Protein AF-A0A7C5S1M6-F1 (afdb_monomer_lite)

Radius of gyration: 18.59 Å; chains: 1; bounding box: 48×62×42 Å

Structure (mmCIF, N/CA/C/O backbone):
data_AF-A0A7C5S1M6-F1
#
_entry.id   AF-A0A7C5S1M6-F1
#
loop_
_atom_site.group_PDB
_atom_site.id
_atom_site.type_symbol
_atom_site.label_atom_id
_atom_site.label_alt_id
_atom_site.label_comp_id
_atom_site.label_asym_id
_atom_site.label_entity_id
_atom_site.label_seq_id
_atom_site.pdbx_PDB_ins_code
_atom_site.Cartn_x
_atom_site.Cartn_y
_atom_site.Cartn_z
_atom_site.occupancy
_atom_site.B_iso_or_equiv
_atom_site.auth_seq_id
_atom_site.auth_comp_id
_atom_site.auth_asym_id
_atom_site.auth_atom_id
_atom_site.pdbx_PDB_model_num
ATOM 1 N N . MET A 1 1 ? -4.536 44.389 10.214 1.00 35.78 1 MET A N 1
ATOM 2 C CA . MET A 1 1 ? -4.815 43.128 9.488 1.00 35.78 1 MET A CA 1
ATOM 3 C C . MET A 1 1 ? -4.490 41.945 10.396 1.00 35.78 1 MET A C 1
ATOM 5 O O . MET A 1 1 ? -3.323 41.640 10.611 1.00 35.78 1 MET A O 1
ATOM 9 N N . ALA A 1 2 ? -5.502 41.343 11.024 1.00 33.19 2 ALA A N 1
ATOM 10 C CA . ALA A 1 2 ? -5.301 40.281 12.010 1.00 33.19 2 ALA A CA 1
ATOM 11 C C . ALA A 1 2 ? -5.108 38.923 11.318 1.00 33.19 2 ALA A C 1
ATOM 13 O O . ALA A 1 2 ? -6.020 38.402 10.679 1.00 33.19 2 ALA A O 1
ATOM 14 N N . HIS A 1 3 ? -3.916 38.343 11.464 1.00 36.00 3 HIS A N 1
ATOM 15 C CA . HIS A 1 3 ? -3.634 36.969 11.061 1.00 36.00 3 HIS A CA 1
ATOM 16 C C . HIS A 1 3 ? -4.342 36.026 12.034 1.00 36.00 3 HIS A C 1
ATOM 18 O O . HIS A 1 3 ? -3.889 35.811 13.161 1.00 36.00 3 HIS A O 1
ATOM 24 N N . LYS A 1 4 ? -5.478 35.464 11.617 1.00 35.50 4 LYS A N 1
ATOM 25 C CA . LYS A 1 4 ? -6.176 34.434 12.386 1.00 35.50 4 LYS A CA 1
ATOM 26 C C . LYS A 1 4 ? -5.379 33.133 12.259 1.00 35.50 4 LYS A C 1
ATOM 28 O O . LYS A 1 4 ? -5.586 32.351 11.338 1.00 35.50 4 LYS A O 1
ATOM 33 N N . LYS A 1 5 ? -4.430 32.922 13.176 1.00 34.81 5 LYS A N 1
ATOM 34 C CA . LYS A 1 5 ? -3.775 31.624 13.387 1.00 34.81 5 LYS A CA 1
ATOM 35 C C . LYS A 1 5 ? -4.872 30.596 13.666 1.00 34.81 5 LYS A C 1
ATOM 37 O O . LYS A 1 5 ? -5.485 30.616 14.734 1.00 34.81 5 LYS A O 1
ATOM 42 N N . ILE A 1 6 ? -5.146 29.724 12.700 1.00 32.28 6 ILE A N 1
ATOM 43 C CA . ILE A 1 6 ? -6.040 28.586 12.897 1.00 32.28 6 ILE A CA 1
ATOM 44 C C . ILE A 1 6 ? -5.332 27.652 13.877 1.00 32.28 6 ILE A C 1
ATOM 46 O O . ILE A 1 6 ? -4.402 26.935 13.518 1.00 32.28 6 ILE A O 1
ATOM 50 N N . LYS A 1 7 ? -5.749 27.687 15.144 1.00 31.94 7 LYS A N 1
ATOM 51 C CA . LYS A 1 7 ? -5.400 26.656 16.119 1.00 31.94 7 LYS A CA 1
ATOM 52 C C . LYS A 1 7 ? -6.096 25.363 15.684 1.00 31.94 7 LYS A C 1
ATOM 54 O O . LYS A 1 7 ? -7.260 25.155 16.012 1.00 31.94 7 LYS A O 1
ATOM 59 N N . ILE A 1 8 ? -5.403 24.504 14.935 1.00 36.78 8 ILE A N 1
ATOM 60 C CA . ILE A 1 8 ? -5.837 23.118 14.723 1.00 36.78 8 ILE A CA 1
ATOM 61 C C . ILE A 1 8 ? -5.531 22.367 16.015 1.00 36.78 8 ILE A C 1
ATOM 63 O O . ILE A 1 8 ? -4.450 21.821 16.198 1.00 36.78 8 ILE A O 1
ATOM 67 N N . ASN A 1 9 ? -6.474 22.411 16.950 1.00 47.75 9 ASN A N 1
ATOM 68 C CA . ASN A 1 9 ? -6.433 21.605 18.158 1.00 47.75 9 ASN A CA 1
ATOM 69 C C . ASN A 1 9 ? -7.662 20.690 18.149 1.00 47.75 9 ASN A C 1
ATOM 71 O O . ASN A 1 9 ? -8.716 21.073 18.648 1.00 47.75 9 ASN A O 1
ATOM 75 N N . LYS A 1 10 ? -7.536 19.547 17.459 1.00 50.28 10 LYS A N 1
ATOM 76 C CA . LYS A 1 10 ? -8.301 18.290 17.608 1.00 50.28 10 LYS A CA 1
ATOM 77 C C . LYS A 1 10 ? -7.786 17.308 16.546 1.00 50.28 10 LYS A C 1
ATOM 79 O O . LYS A 1 10 ? -7.943 17.555 15.356 1.00 50.28 10 LYS A O 1
ATOM 84 N N . GLY A 1 11 ? -7.098 16.245 16.970 1.00 64.94 11 GLY A N 1
ATOM 85 C CA . GLY A 1 11 ? -6.684 15.164 16.064 1.00 64.94 11 GLY A CA 1
ATOM 86 C C . GLY A 1 11 ? -7.891 14.400 15.507 1.00 64.94 11 GLY A C 1
ATOM 87 O O . GLY A 1 11 ? -8.979 14.505 16.068 1.00 64.94 11 GLY A O 1
ATOM 88 N N . LEU A 1 12 ? -7.683 13.643 14.426 1.00 73.38 12 LEU A N 1
ATOM 89 C CA . LEU A 1 12 ? -8.723 12.841 13.772 1.00 73.38 12 LEU A CA 1
ATOM 90 C C . LEU A 1 12 ? -9.430 11.910 14.774 1.00 73.38 12 LEU A C 1
ATOM 92 O O . LEU A 1 12 ? -8.792 11.334 15.666 1.00 73.38 12 LEU A O 1
ATOM 96 N N . THR A 1 13 ? -10.746 11.778 14.627 1.00 83.06 13 THR A N 1
ATOM 97 C CA . THR A 1 13 ? -11.559 10.785 15.341 1.00 83.06 13 THR A CA 1
ATOM 98 C C . THR A 1 13 ? -11.295 9.374 14.799 1.00 83.06 13 THR A C 1
ATOM 100 O O . THR A 1 13 ? -10.859 9.236 13.655 1.00 83.06 13 THR A O 1
ATOM 103 N N . PRO A 1 14 ? -11.588 8.308 15.569 1.00 82.81 14 PRO A N 1
ATOM 104 C CA . PRO A 1 14 ? -11.476 6.935 15.076 1.00 82.81 14 PRO A CA 1
ATOM 105 C C . PRO A 1 14 ? -12.224 6.699 13.751 1.00 82.81 14 PRO A C 1
ATOM 107 O O . PRO A 1 14 ? -11.645 6.161 12.815 1.00 82.81 14 PRO A O 1
ATOM 110 N N . VAL A 1 15 ? -13.459 7.198 13.621 1.00 84.81 15 VAL A N 1
ATOM 111 C CA . VAL A 1 15 ? -14.256 7.081 12.383 1.00 84.81 15 VAL A CA 1
ATOM 112 C C . VAL A 1 15 ? -13.601 7.815 11.206 1.00 84.81 15 VAL A C 1
ATOM 114 O O . VAL A 1 15 ? -13.562 7.289 10.094 1.00 84.81 15 VAL A O 1
ATOM 117 N N . GLU A 1 16 ? -13.045 9.013 11.428 1.00 85.75 16 GLU A N 1
ATOM 118 C CA . GLU A 1 16 ? -12.313 9.743 10.382 1.00 85.75 16 GLU A CA 1
ATOM 119 C C . GLU A 1 16 ? -11.036 9.013 9.952 1.00 85.75 16 GLU A C 1
ATOM 121 O O . GLU A 1 16 ? -10.702 9.047 8.769 1.00 85.75 16 GLU A O 1
ATOM 126 N N . ILE A 1 17 ? -10.339 8.345 10.880 1.00 87.88 17 ILE A N 1
ATOM 127 C CA . ILE A 1 17 ? -9.148 7.539 10.578 1.00 87.88 17 ILE A CA 1
ATOM 128 C C . ILE A 1 17 ? -9.520 6.340 9.707 1.00 87.88 17 ILE A C 1
ATOM 130 O O . ILE A 1 17 ? -8.876 6.129 8.683 1.00 87.88 17 ILE A O 1
ATOM 134 N N . ILE A 1 18 ? -10.587 5.613 10.049 1.00 89.88 18 ILE A N 1
ATOM 135 C CA . ILE A 1 18 ? -11.074 4.491 9.234 1.00 89.88 18 ILE A CA 1
ATOM 136 C C . ILE A 1 18 ? -11.504 4.973 7.843 1.00 89.88 18 ILE A C 1
ATOM 138 O O . ILE A 1 18 ? -11.083 4.406 6.837 1.00 89.88 18 ILE A O 1
ATOM 142 N N . GLY A 1 19 ? -12.273 6.064 7.755 1.00 89.62 19 GLY A N 1
ATOM 143 C CA . GLY A 1 19 ? -12.688 6.629 6.465 1.00 89.62 19 GLY A CA 1
ATOM 144 C C . GLY A 1 19 ? -11.511 7.090 5.592 1.00 89.62 19 GLY A C 1
ATOM 145 O O . GLY A 1 19 ? -11.532 6.924 4.368 1.00 89.62 19 GLY A O 1
ATOM 146 N N . LEU A 1 20 ? -10.460 7.639 6.211 1.00 89.00 20 LEU A N 1
ATOM 147 C CA . LEU A 1 20 ? -9.208 7.955 5.522 1.00 89.00 20 LEU A CA 1
ATOM 148 C C . LEU A 1 20 ? -8.462 6.700 5.072 1.00 89.00 20 LEU A C 1
ATOM 150 O O . LEU A 1 20 ? -7.989 6.689 3.938 1.00 89.00 20 LEU A O 1
ATOM 154 N N . GLY A 1 21 ? -8.410 5.662 5.909 1.00 91.56 21 GLY A N 1
ATOM 155 C CA . GLY A 1 21 ? -7.816 4.365 5.582 1.00 91.56 21 GLY A CA 1
ATOM 156 C C . GLY A 1 21 ? -8.433 3.795 4.313 1.00 91.56 21 GLY A C 1
ATOM 157 O O . GLY A 1 21 ? -7.734 3.617 3.326 1.00 91.56 21 GLY A O 1
ATOM 158 N N . ILE A 1 22 ? -9.767 3.698 4.254 1.00 92.69 22 ILE A N 1
ATOM 159 C CA . ILE A 1 22 ? -10.488 3.209 3.063 1.00 92.69 22 ILE A CA 1
ATOM 160 C C . ILE A 1 22 ? -10.088 3.978 1.796 1.00 92.69 22 ILE A C 1
ATOM 162 O O . ILE A 1 22 ? -9.959 3.410 0.713 1.00 92.69 22 ILE A O 1
ATOM 166 N N . THR A 1 23 ? -9.896 5.291 1.915 1.00 89.31 23 THR A N 1
ATOM 167 C CA . THR A 1 23 ? -9.495 6.131 0.781 1.00 89.31 23 THR A CA 1
ATOM 168 C C . THR A 1 23 ? -8.049 5.886 0.370 1.00 89.31 23 THR A C 1
ATOM 170 O O . THR A 1 23 ? -7.753 5.904 -0.827 1.00 89.31 23 THR A O 1
ATOM 173 N N . LYS A 1 24 ? -7.150 5.670 1.336 1.00 91.06 24 LYS A N 1
ATOM 174 C CA . LYS A 1 24 ? -5.766 5.284 1.060 1.00 91.06 24 LYS A CA 1
ATOM 175 C C . LYS A 1 24 ? -5.721 3.927 0.363 1.00 91.06 24 LYS A C 1
ATOM 177 O O . LYS A 1 24 ? -5.125 3.886 -0.705 1.00 91.06 24 LYS A O 1
ATOM 182 N N . GLU A 1 25 ? -6.471 2.934 0.835 1.00 94.94 25 GLU A N 1
ATOM 183 C CA . GLU A 1 25 ? -6.546 1.602 0.215 1.00 94.94 25 GLU A CA 1
ATOM 184 C C . GLU A 1 25 ? -7.049 1.640 -1.232 1.00 94.94 25 GLU A C 1
ATOM 186 O O . GLU A 1 25 ? -6.432 1.095 -2.143 1.00 94.94 25 GLU A O 1
ATOM 191 N N . VAL A 1 26 ? -8.126 2.389 -1.504 1.00 92.44 26 VAL A N 1
ATOM 192 C CA . VAL A 1 26 ? -8.628 2.578 -2.882 1.00 92.44 26 VAL A CA 1
ATOM 193 C C . VAL A 1 26 ? -7.569 3.209 -3.792 1.00 92.44 26 VAL A C 1
ATOM 195 O O . VAL A 1 26 ? -7.463 2.861 -4.971 1.00 92.44 26 VAL A O 1
ATOM 198 N N . ASN A 1 27 ? -6.814 4.176 -3.272 1.00 90.94 27 ASN A N 1
ATOM 199 C CA . ASN A 1 27 ? -5.777 4.850 -4.043 1.00 90.94 27 ASN A CA 1
ATOM 200 C C . ASN A 1 27 ? -4.535 3.967 -4.224 1.00 90.94 27 ASN A C 1
ATOM 202 O O . ASN A 1 27 ? -3.935 4.022 -5.298 1.00 90.94 27 ASN A O 1
ATOM 206 N N . ALA A 1 28 ? -4.163 3.178 -3.214 1.00 93.81 28 ALA A N 1
ATOM 207 C CA . ALA A 1 28 ? -3.043 2.246 -3.237 1.00 93.81 28 ALA A CA 1
ATOM 208 C C . ALA A 1 28 ? -3.302 1.111 -4.234 1.00 93.81 28 ALA A C 1
ATOM 210 O O . ALA A 1 28 ? -2.509 0.943 -5.161 1.00 93.81 28 ALA A O 1
ATOM 211 N N . GLU A 1 29 ? -4.473 0.468 -4.185 1.00 95.31 29 GLU A N 1
ATOM 212 C CA . GLU A 1 29 ? -4.875 -0.528 -5.187 1.00 95.31 29 GLU A CA 1
ATOM 213 C C . GLU A 1 29 ? -4.753 0.046 -6.608 1.00 95.31 29 GLU A C 1
ATOM 215 O O . GLU A 1 29 ? -4.092 -0.526 -7.481 1.00 95.31 29 GLU A O 1
ATOM 220 N N . ALA A 1 30 ? -5.379 1.201 -6.863 1.00 93.81 30 ALA A N 1
ATOM 221 C CA . ALA A 1 30 ? -5.353 1.816 -8.186 1.00 93.81 30 ALA A CA 1
ATOM 222 C C . ALA A 1 30 ? -3.919 2.146 -8.627 1.00 93.81 30 ALA A C 1
ATOM 224 O O . ALA A 1 30 ? -3.559 1.930 -9.788 1.00 93.81 30 ALA A O 1
ATOM 225 N N . PHE A 1 31 ? -3.096 2.648 -7.706 1.00 95.12 31 PHE A N 1
ATOM 226 C CA . PHE A 1 31 ? -1.691 2.944 -7.944 1.00 95.12 31 PHE A CA 1
ATOM 227 C C . PHE A 1 31 ? -0.912 1.692 -8.345 1.00 95.12 31 PHE A C 1
ATOM 229 O O . PHE A 1 31 ? -0.276 1.696 -9.402 1.00 95.12 31 PHE A O 1
ATOM 236 N N . TYR A 1 32 ? -1.012 0.608 -7.579 1.00 97.50 32 TYR A N 1
ATOM 237 C CA . TYR A 1 32 ? -0.285 -0.628 -7.851 1.00 97.50 32 TYR A CA 1
ATOM 238 C C . TYR A 1 32 ? -0.749 -1.314 -9.136 1.00 97.50 32 TYR A C 1
ATOM 240 O O . TYR A 1 32 ? 0.089 -1.728 -9.941 1.00 97.50 32 TYR A O 1
ATOM 248 N N . ARG A 1 33 ? -2.057 -1.322 -9.429 1.00 96.69 33 ARG A N 1
ATOM 249 C CA . ARG A 1 33 ? -2.574 -1.838 -10.710 1.00 96.69 33 ARG A CA 1
ATOM 250 C C . ARG A 1 33 ? -2.076 -1.036 -11.913 1.00 96.69 33 ARG A C 1
ATOM 252 O O . ARG A 1 33 ? -1.837 -1.614 -12.974 1.00 96.69 33 ARG A O 1
ATOM 259 N N . ILE A 1 34 ? -1.932 0.285 -11.792 1.00 95.31 34 ILE A N 1
ATOM 260 C CA . ILE A 1 34 ? -1.371 1.126 -12.864 1.00 95.31 34 ILE A CA 1
ATOM 261 C C . ILE A 1 34 ? 0.136 0.895 -12.982 1.00 95.31 34 ILE A C 1
ATOM 263 O O . ILE A 1 34 ? 0.641 0.765 -14.098 1.00 95.31 34 ILE A O 1
ATOM 267 N N . PHE A 1 35 ? 0.845 0.793 -11.858 1.00 95.75 35 PHE A N 1
ATOM 268 C CA . PHE A 1 35 ? 2.283 0.561 -11.862 1.00 95.75 35 PHE A CA 1
ATOM 269 C C . PHE A 1 35 ? 2.625 -0.788 -12.499 1.00 95.75 35 PHE A C 1
ATOM 271 O O . PHE A 1 35 ? 3.447 -0.842 -13.411 1.00 95.75 35 PHE A O 1
ATOM 278 N N . ALA A 1 36 ? 1.902 -1.851 -12.143 1.00 96.38 36 ALA A N 1
ATOM 279 C CA . ALA A 1 36 ? 2.062 -3.175 -12.737 1.00 96.38 36 ALA A CA 1
ATOM 280 C C . ALA A 1 36 ? 1.941 -3.166 -14.273 1.00 96.38 36 ALA A C 1
ATOM 282 O O . ALA A 1 36 ? 2.617 -3.942 -14.945 1.00 96.38 36 ALA A O 1
ATOM 283 N N . LYS A 1 37 ? 1.129 -2.271 -14.860 1.00 94.75 37 LYS A N 1
ATOM 284 C CA . LYS A 1 37 ?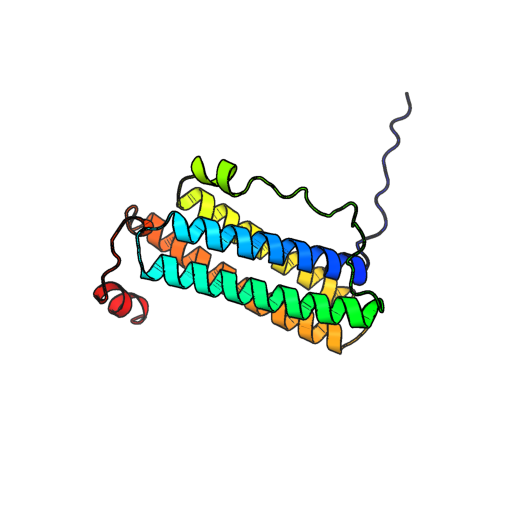 0.998 -2.132 -16.324 1.00 94.75 37 LYS A CA 1
ATOM 285 C C . LYS A 1 37 ? 2.214 -1.488 -16.994 1.00 94.75 37 LYS A C 1
ATOM 287 O O . LYS A 1 37 ? 2.399 -1.704 -18.187 1.00 94.75 37 LYS A O 1
ATOM 292 N N . LYS A 1 38 ? 3.016 -0.705 -16.266 1.00 93.19 38 LYS A N 1
ATOM 293 C CA . LYS A 1 38 ? 4.251 -0.084 -16.780 1.00 93.19 38 LYS A CA 1
ATOM 294 C C . LYS A 1 38 ? 5.460 -1.018 -16.741 1.00 93.19 38 LYS A C 1
ATOM 296 O O . LYS A 1 38 ? 6.441 -0.732 -17.406 1.00 93.19 38 LYS A O 1
ATOM 301 N N . VAL A 1 39 ? 5.386 -2.104 -15.976 1.00 93.50 39 VAL A N 1
ATOM 302 C CA . VAL A 1 39 ? 6.504 -3.024 -15.761 1.00 93.50 39 VAL A CA 1
ATOM 303 C C . VAL A 1 39 ? 6.456 -4.175 -16.768 1.00 93.50 39 VAL A C 1
ATOM 305 O O . VAL A 1 39 ? 5.409 -4.808 -16.961 1.00 93.50 39 VAL A O 1
ATOM 308 N N . SER A 1 40 ? 7.595 -4.478 -17.390 1.00 93.50 40 SER A N 1
ATOM 309 C CA . SER A 1 40 ? 7.751 -5.627 -18.294 1.00 93.50 40 SER A CA 1
ATOM 310 C C . SER A 1 40 ? 8.057 -6.907 -17.519 1.00 93.50 40 SER A C 1
ATOM 312 O O . SER A 1 40 ? 7.479 -7.957 -17.816 1.00 93.50 40 SER A O 1
ATOM 314 N N . ASN A 1 41 ? 8.877 -6.802 -16.470 1.00 93.50 41 ASN A N 1
ATOM 315 C CA . ASN A 1 41 ? 9.309 -7.932 -15.657 1.00 93.50 41 ASN A CA 1
ATOM 316 C C . ASN A 1 41 ? 8.127 -8.638 -14.986 1.00 93.50 41 ASN A C 1
ATOM 318 O O . ASN A 1 41 ? 7.379 -8.056 -14.195 1.00 93.50 41 ASN A O 1
ATOM 322 N N . ARG A 1 42 ? 7.966 -9.929 -15.293 1.00 93.12 42 ARG A N 1
ATOM 323 C CA . ARG A 1 42 ? 6.831 -10.737 -14.827 1.00 93.12 42 ARG A CA 1
ATOM 324 C C . ARG A 1 42 ? 6.829 -10.953 -13.315 1.00 93.12 42 ARG A C 1
ATOM 326 O O . ARG A 1 42 ? 5.749 -11.010 -12.729 1.00 93.12 42 ARG A O 1
ATOM 333 N N . VAL A 1 43 ? 8.003 -11.064 -12.693 1.00 91.81 43 VAL A N 1
ATOM 334 C CA . VAL A 1 43 ? 8.147 -11.252 -11.241 1.00 91.81 43 VAL A CA 1
ATOM 335 C C . VAL A 1 43 ? 7.701 -9.989 -10.514 1.00 91.81 43 VAL A C 1
ATOM 337 O O . VAL A 1 43 ? 6.824 -10.052 -9.654 1.00 91.81 43 VAL A O 1
ATOM 340 N N . VAL A 1 44 ? 8.232 -8.836 -10.923 1.00 94.56 44 VAL A N 1
ATOM 341 C CA . VAL A 1 44 ? 7.872 -7.533 -10.350 1.00 94.56 44 VAL A CA 1
ATOM 342 C C . VAL A 1 44 ? 6.393 -7.230 -10.586 1.00 94.56 44 VAL A C 1
ATOM 344 O O . VAL A 1 44 ? 5.679 -6.864 -9.655 1.00 94.56 44 VAL A O 1
ATOM 347 N N . LYS A 1 45 ? 5.889 -7.456 -11.807 1.00 96.06 45 LYS A N 1
ATOM 348 C CA . LYS A 1 45 ? 4.465 -7.301 -12.132 1.00 96.06 45 LYS A CA 1
ATOM 349 C C . LYS A 1 45 ? 3.581 -8.142 -11.214 1.00 96.06 45 LYS A C 1
ATOM 351 O O . LYS A 1 45 ? 2.590 -7.625 -10.710 1.00 96.06 45 LYS A O 1
ATOM 356 N N . LYS A 1 46 ? 3.934 -9.410 -10.977 1.00 95.88 46 LYS A N 1
ATOM 357 C CA . LYS A 1 46 ? 3.179 -10.284 -10.070 1.00 95.88 46 LYS A CA 1
ATOM 358 C C . LYS A 1 46 ? 3.197 -9.753 -8.635 1.00 95.88 46 LYS A C 1
ATOM 360 O O . LYS A 1 46 ? 2.141 -9.683 -8.026 1.00 95.88 46 LYS A O 1
ATOM 365 N N . ARG A 1 47 ? 4.357 -9.329 -8.121 1.00 96.50 47 ARG A N 1
ATOM 366 C CA . ARG A 1 47 ? 4.470 -8.730 -6.778 1.00 96.50 47 ARG A CA 1
ATOM 367 C C . ARG A 1 47 ? 3.584 -7.491 -6.628 1.00 96.50 4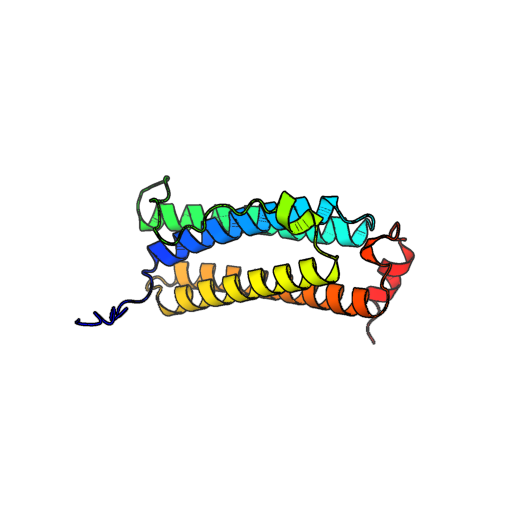7 ARG A C 1
ATOM 369 O O . ARG A 1 47 ? 2.828 -7.407 -5.674 1.00 96.50 47 ARG A O 1
ATOM 376 N N . LEU A 1 48 ? 3.618 -6.574 -7.597 1.00 97.94 48 LEU A N 1
ATOM 377 C CA . LEU A 1 48 ? 2.778 -5.370 -7.579 1.00 97.94 48 LEU A CA 1
ATOM 378 C C . LEU A 1 48 ? 1.279 -5.695 -7.647 1.00 97.94 48 LEU A C 1
ATOM 380 O O . LEU A 1 48 ? 0.482 -5.009 -7.018 1.00 97.94 48 LEU A O 1
ATOM 384 N N . LEU A 1 49 ? 0.884 -6.718 -8.413 1.00 98.12 49 LEU A N 1
ATOM 385 C CA . LEU A 1 49 ? -0.512 -7.160 -8.463 1.00 98.12 49 LEU A CA 1
ATOM 386 C C . LEU A 1 49 ? -0.957 -7.808 -7.151 1.00 98.12 49 LEU A C 1
ATOM 388 O O . LEU A 1 49 ? -2.065 -7.522 -6.720 1.00 98.12 49 LEU A O 1
ATOM 392 N N . ASN A 1 50 ? -0.094 -8.598 -6.508 1.00 98.19 50 ASN A N 1
ATOM 393 C CA . ASN A 1 50 ? -0.383 -9.167 -5.193 1.00 98.19 50 ASN A CA 1
ATOM 394 C C . ASN A 1 50 ? -0.633 -8.063 -4.157 1.00 98.19 50 ASN A C 1
ATOM 396 O O . ASN A 1 50 ? -1.680 -8.088 -3.527 1.00 98.19 50 ASN A O 1
ATOM 400 N N . ILE A 1 51 ? 0.253 -7.058 -4.075 1.00 98.38 51 ILE A N 1
ATOM 401 C CA . ILE A 1 51 ? 0.050 -5.905 -3.180 1.00 98.38 51 ILE A CA 1
ATOM 402 C C . ILE A 1 51 ? -1.290 -5.232 -3.503 1.00 98.38 51 ILE A C 1
ATOM 404 O O . ILE A 1 51 ? -2.090 -4.982 -2.617 1.00 98.38 51 ILE A O 1
ATOM 408 N N . ALA A 1 52 ? -1.595 -4.995 -4.786 1.00 98.00 52 ALA A N 1
ATOM 409 C CA . ALA A 1 52 ? -2.864 -4.377 -5.172 1.00 98.00 52 ALA A CA 1
ATOM 410 C C . ALA A 1 52 ? -4.107 -5.174 -4.738 1.00 98.00 52 ALA A C 1
ATOM 412 O O . ALA A 1 52 ? -5.148 -4.577 -4.461 1.00 98.00 52 ALA A O 1
ATOM 413 N N . ASP A 1 53 ? -4.023 -6.502 -4.755 1.00 98.38 53 ASP A N 1
ATOM 414 C CA . ASP A 1 53 ? -5.105 -7.376 -4.316 1.00 98.38 53 ASP A CA 1
ATOM 415 C C . ASP A 1 53 ? -5.216 -7.369 -2.777 1.00 98.38 53 ASP A C 1
ATOM 417 O O . ASP A 1 53 ? -6.331 -7.268 -2.267 1.00 98.38 53 ASP A O 1
ATOM 421 N N . GLU A 1 54 ? -4.094 -7.328 -2.049 1.00 98.38 54 GLU A N 1
ATOM 422 C CA . GLU A 1 54 ? -4.049 -7.142 -0.587 1.00 98.38 54 GLU A CA 1
ATOM 423 C C . GLU A 1 54 ? -4.685 -5.797 -0.169 1.00 98.38 54 GLU A C 1
ATOM 425 O O . GLU A 1 54 ? -5.578 -5.787 0.681 1.00 98.38 54 GLU A O 1
ATOM 430 N N . GLU A 1 55 ? -4.390 -4.680 -0.853 1.00 97.75 55 GLU A N 1
ATOM 431 C CA . GLU A 1 55 ? -5.051 -3.385 -0.569 1.00 97.75 55 GLU A CA 1
ATOM 432 C C . GLU A 1 55 ? -6.568 -3.427 -0.819 1.00 97.75 55 GLU A C 1
ATOM 434 O O . GLU A 1 55 ? -7.372 -2.755 -0.157 1.00 97.75 55 GLU A O 1
ATOM 439 N N . ALA A 1 56 ? -7.007 -4.223 -1.799 1.00 97.25 56 ALA A N 1
ATOM 440 C CA . ALA A 1 56 ? -8.429 -4.407 -2.056 1.00 97.25 56 ALA A CA 1
ATOM 441 C C . ALA A 1 56 ? -9.115 -5.154 -0.901 1.00 97.25 56 ALA A C 1
ATOM 443 O O . ALA A 1 56 ? -10.258 -4.821 -0.571 1.00 97.25 56 ALA A O 1
ATOM 444 N N . GLU A 1 57 ? -8.433 -6.112 -0.272 1.00 97.94 57 GLU A N 1
ATOM 445 C CA . GLU A 1 57 ? -8.899 -6.816 0.927 1.00 97.94 57 GLU A CA 1
ATOM 446 C C . GLU A 1 57 ? -8.892 -5.896 2.157 1.00 97.94 57 GLU A C 1
ATOM 448 O O . GLU A 1 57 ? -9.908 -5.800 2.856 1.00 97.94 57 GLU A O 1
ATOM 453 N N . HIS A 1 58 ? -7.815 -5.131 2.369 1.00 97.38 58 HIS A N 1
ATOM 454 C CA . HIS A 1 58 ? -7.713 -4.120 3.429 1.00 97.38 58 HIS A CA 1
ATOM 455 C C . HIS A 1 58 ? -8.872 -3.125 3.380 1.00 97.38 58 HIS A C 1
ATOM 457 O O . HIS A 1 58 ? -9.511 -2.823 4.397 1.00 97.38 58 HIS A O 1
ATOM 463 N N . ARG A 1 59 ? -9.214 -2.658 2.175 1.00 95.38 59 ARG A N 1
ATOM 464 C CA . ARG A 1 59 ? -10.367 -1.785 1.952 1.00 95.38 59 ARG A CA 1
ATOM 465 C C . ARG A 1 59 ? -11.668 -2.406 2.457 1.00 95.38 59 ARG A C 1
ATOM 467 O O . ARG A 1 59 ? -12.472 -1.697 3.067 1.00 95.38 59 ARG A O 1
ATOM 474 N N . GLU A 1 60 ? -11.925 -3.678 2.160 1.00 96.56 60 GLU A N 1
ATOM 475 C CA . GLU A 1 60 ? -13.163 -4.340 2.586 1.00 96.56 60 GLU A CA 1
ATOM 476 C C . GLU A 1 60 ? -13.196 -4.550 4.105 1.00 96.56 60 GLU A C 1
ATOM 478 O O . GLU A 1 60 ? -14.233 -4.295 4.724 1.00 96.56 60 GLU A O 1
ATOM 483 N N . ILE A 1 61 ? -12.057 -4.882 4.724 1.00 95.19 61 ILE A N 1
ATOM 484 C CA . ILE A 1 61 ? -11.911 -4.944 6.188 1.00 95.19 61 ILE A CA 1
ATOM 485 C C . ILE A 1 61 ? -12.285 -3.595 6.820 1.00 95.19 61 ILE A C 1
ATOM 487 O O . ILE A 1 61 ? -13.126 -3.528 7.721 1.00 95.19 61 ILE A O 1
ATOM 491 N N . LEU A 1 62 ? -11.720 -2.496 6.316 1.00 93.88 62 LEU A N 1
ATOM 492 C CA . LEU A 1 62 ? -11.980 -1.157 6.847 1.00 93.88 62 LEU A CA 1
ATOM 493 C C . LEU A 1 62 ? -13.425 -0.697 6.627 1.00 93.88 62 LEU A C 1
ATOM 495 O O . LEU A 1 62 ? -13.989 -0.030 7.495 1.00 93.88 62 LEU A O 1
ATOM 499 N N . LYS A 1 63 ? -14.055 -1.060 5.502 1.00 93.62 63 LYS A N 1
ATOM 500 C CA . LYS A 1 63 ? -15.493 -0.817 5.284 1.00 93.62 63 LYS A CA 1
ATOM 501 C C . LYS A 1 63 ? -16.357 -1.571 6.294 1.00 93.62 63 LYS A C 1
ATOM 503 O O . LYS A 1 63 ? -17.350 -1.009 6.751 1.00 93.62 63 LYS A O 1
ATOM 508 N N . GLY A 1 64 ? -15.979 -2.801 6.648 1.00 91.69 64 GLY A N 1
ATOM 509 C CA . GLY A 1 64 ? -16.627 -3.575 7.708 1.00 91.69 64 GLY A CA 1
ATOM 510 C C . GLY A 1 64 ? -16.574 -2.843 9.048 1.00 91.69 64 GLY A C 1
ATOM 511 O O . GLY A 1 64 ? -17.618 -2.564 9.634 1.00 91.69 64 GLY A O 1
ATOM 512 N N . ILE A 1 65 ? -15.378 -2.410 9.462 1.00 89.44 65 ILE A N 1
ATOM 513 C CA . ILE A 1 65 ? -15.188 -1.625 10.694 1.00 89.44 65 ILE A CA 1
ATOM 514 C C . ILE A 1 65 ? -16.004 -0.328 10.653 1.00 89.44 65 ILE A C 1
ATOM 516 O O . ILE A 1 65 ? -16.658 0.033 11.629 1.00 89.44 65 ILE A O 1
ATOM 520 N N . TYR A 1 66 ? -15.990 0.385 9.525 1.00 90.25 66 TYR A N 1
ATOM 521 C CA . TYR A 1 66 ? -16.745 1.628 9.379 1.00 90.25 66 TYR A CA 1
ATOM 522 C C . TYR A 1 66 ? -18.246 1.403 9.580 1.00 90.25 66 TYR A C 1
ATOM 524 O O . TYR A 1 66 ? -18.892 2.169 10.300 1.00 90.25 66 TYR A O 1
ATOM 532 N N . LEU A 1 67 ? -18.793 0.344 8.978 1.00 89.81 67 LEU A N 1
ATOM 533 C CA . LEU A 1 67 ? -20.194 -0.030 9.126 1.00 89.81 67 LEU A CA 1
ATOM 534 C C . LEU A 1 67 ? -20.530 -0.388 10.578 1.00 89.81 67 LEU A C 1
ATOM 536 O O . LEU A 1 67 ? -21.555 0.062 11.079 1.00 89.81 67 LEU A O 1
ATOM 540 N N . GLU A 1 68 ? -19.672 -1.138 11.268 1.00 87.81 68 GLU A N 1
ATOM 541 C CA . GLU A 1 68 ? -19.868 -1.473 12.685 1.00 87.81 68 GLU A CA 1
ATOM 542 C C . GLU A 1 68 ? -19.856 -0.229 13.584 1.00 87.81 68 GLU A C 1
ATOM 544 O O . GLU A 1 68 ? -20.675 -0.110 14.493 1.00 87.81 68 GLU A O 1
ATOM 549 N N . MET A 1 69 ? -18.961 0.726 13.315 1.00 84.44 69 MET A N 1
ATOM 550 C CA . MET A 1 69 ? -18.820 1.941 14.122 1.00 84.44 69 MET A CA 1
ATOM 551 C C . MET A 1 69 ? -19.923 2.977 13.881 1.00 84.44 69 MET A C 1
ATOM 553 O O . MET A 1 69 ? -20.218 3.769 14.776 1.00 84.44 69 MET A O 1
ATOM 557 N N . THR A 1 70 ? -20.474 3.037 12.666 1.00 87.56 70 THR A N 1
ATOM 558 C CA . THR A 1 70 ? -21.376 4.126 12.243 1.00 87.56 70 THR A CA 1
ATOM 559 C C . THR A 1 70 ? -22.798 3.670 11.936 1.00 87.56 70 THR A C 1
ATOM 561 O O . THR A 1 70 ? -23.709 4.491 11.935 1.00 87.56 70 THR A O 1
ATOM 564 N N . GLY A 1 71 ? -23.003 2.384 11.643 1.00 89.25 71 GLY A N 1
ATOM 565 C CA . GLY A 1 71 ? -24.244 1.873 11.059 1.00 89.25 71 GLY A CA 1
ATOM 566 C C . GLY A 1 71 ? -24.445 2.259 9.586 1.00 89.25 71 GLY A C 1
ATOM 567 O O . GLY A 1 71 ? -25.452 1.878 8.987 1.00 89.25 71 GLY A O 1
ATOM 568 N N . GLU A 1 72 ? -23.505 2.981 8.968 1.00 85.00 72 GLU A N 1
ATOM 569 C CA . GLU A 1 72 ? -23.620 3.482 7.600 1.00 85.00 72 GLU A CA 1
ATOM 570 C C . GLU A 1 72 ? -22.720 2.716 6.624 1.00 85.00 72 GLU A C 1
ATOM 572 O O . GLU A 1 72 ? -21.529 2.517 6.843 1.00 85.00 72 GLU A O 1
ATOM 577 N N . LYS A 1 73 ? -23.280 2.333 5.468 1.00 79.94 73 LYS A N 1
ATOM 578 C CA . LYS A 1 73 ? -22.497 1.758 4.355 1.00 79.94 73 LYS A CA 1
ATOM 579 C C . LYS A 1 73 ? -21.805 2.821 3.505 1.00 79.94 73 LYS A C 1
ATOM 581 O O . LYS A 1 73 ? -20.865 2.520 2.772 1.00 79.94 73 LYS A O 1
ATOM 586 N N . LYS A 1 74 ? -22.324 4.051 3.523 1.00 78.44 74 LYS A N 1
ATOM 587 C CA . LYS A 1 74 ? -21.767 5.167 2.760 1.00 78.44 74 LYS A CA 1
ATOM 588 C C . LYS A 1 74 ? -20.755 5.881 3.633 1.00 78.44 74 LYS A C 1
ATOM 590 O O . LYS A 1 74 ? -21.083 6.341 4.714 1.00 78.44 74 LYS A O 1
ATOM 595 N N . ILE A 1 75 ? -19.539 6.006 3.125 1.00 74.88 75 ILE A N 1
ATOM 596 C CA . ILE A 1 75 ? -18.503 6.786 3.790 1.00 74.88 75 ILE A CA 1
ATOM 597 C C . ILE A 1 75 ? -18.859 8.254 3.584 1.00 74.88 75 ILE A C 1
ATOM 599 O O . ILE A 1 75 ? -18.928 8.720 2.441 1.00 74.88 75 ILE A O 1
ATOM 603 N N . ALA A 1 76 ? -19.114 8.971 4.678 1.00 63.28 76 ALA A N 1
ATOM 604 C CA . ALA A 1 76 ? -19.379 10.401 4.616 1.00 63.28 76 ALA A CA 1
ATOM 605 C C . ALA A 1 76 ? -18.233 11.119 3.874 1.00 63.28 76 ALA A C 1
ATOM 607 O O . ALA A 1 76 ? -17.068 10.741 4.049 1.00 63.28 76 ALA A O 1
ATOM 608 N N . PRO A 1 77 ? -18.521 12.157 3.063 1.00 58.72 77 PRO A N 1
ATOM 609 C CA . PRO A 1 77 ? -17.485 12.923 2.391 1.00 58.72 77 PRO A CA 1
ATOM 610 C C . PRO A 1 77 ? -16.567 13.558 3.439 1.00 58.72 77 PRO A C 1
ATOM 612 O O . PRO A 1 77 ? -16.890 14.577 4.047 1.00 58.72 77 PRO A O 1
ATOM 615 N N . ASN A 1 78 ? -15.421 12.939 3.698 1.00 59.03 78 ASN A N 1
ATOM 616 C CA . ASN A 1 78 ? -14.438 13.505 4.596 1.00 59.03 78 ASN A CA 1
ATOM 617 C C . ASN A 1 78 ? -13.768 14.692 3.865 1.00 59.03 78 ASN A C 1
ATOM 619 O O . ASN A 1 78 ? -13.347 14.596 2.715 1.00 59.03 78 ASN A O 1
ATOM 623 N N . LYS A 1 79 ? -13.672 15.853 4.519 1.00 52.72 79 LYS A N 1
ATOM 624 C CA . LYS A 1 79 ? -12.958 17.036 3.991 1.00 52.72 79 LYS A CA 1
ATOM 625 C C . LYS A 1 79 ? -11.472 16.768 3.698 1.00 52.72 79 LYS A C 1
ATOM 627 O O . LYS A 1 79 ? -10.838 17.534 2.981 1.00 52.72 79 LYS A O 1
ATOM 632 N N . TYR A 1 80 ? -10.930 15.698 4.278 1.00 53.66 80 TYR A N 1
ATOM 633 C CA . TYR A 1 80 ? -9.590 15.166 4.055 1.00 53.66 80 TYR A CA 1
ATOM 634 C C . TYR A 1 80 ? -9.549 14.061 2.985 1.00 53.66 80 TYR A C 1
ATOM 636 O O . TYR A 1 80 ? -8.467 13.542 2.719 1.00 53.66 80 TYR A O 1
ATOM 644 N N . LEU A 1 81 ? -10.685 13.690 2.366 1.00 53.38 81 LEU A N 1
ATOM 645 C CA . LEU A 1 81 ? -10.689 12.829 1.181 1.00 53.38 81 LEU A CA 1
ATOM 646 C C . LEU A 1 81 ? -9.875 13.536 0.107 1.00 53.38 81 LEU A C 1
ATOM 648 O O . LEU A 1 81 ? -10.285 14.553 -0.457 1.00 53.38 81 LEU A O 1
ATOM 652 N N . LEU A 1 82 ? -8.682 13.006 -0.135 1.00 53.88 82 LEU A N 1
ATOM 653 C CA . LEU A 1 82 ? -7.803 13.486 -1.181 1.00 53.88 82 LEU A CA 1
ATOM 654 C C . LEU A 1 82 ? -8.585 13.447 -2.497 1.00 53.88 82 LEU A C 1
ATOM 656 O O . LEU A 1 82 ? -9.203 12.432 -2.830 1.00 53.88 82 LEU A O 1
ATOM 660 N N . LYS A 1 83 ? -8.563 14.551 -3.259 1.00 54.66 83 LYS A N 1
ATOM 661 C CA . LYS A 1 83 ? -8.967 14.510 -4.670 1.00 54.66 83 LYS A CA 1
ATOM 662 C C . LYS A 1 83 ? -8.239 13.329 -5.297 1.00 54.66 83 LYS A C 1
ATOM 664 O O . LYS A 1 83 ? -7.019 13.277 -5.166 1.00 54.66 83 LYS A O 1
ATOM 669 N N . LYS A 1 84 ? -8.967 12.421 -5.958 1.00 56.62 84 LYS A N 1
ATOM 670 C CA . LYS A 1 84 ? -8.356 11.339 -6.738 1.00 56.62 84 LYS A CA 1
ATOM 671 C C . LYS A 1 84 ? -7.355 11.986 -7.699 1.00 56.62 84 LYS A C 1
ATOM 673 O O . LYS A 1 84 ? -7.797 12.692 -8.610 1.00 56.62 84 LYS A O 1
ATOM 678 N N . PRO A 1 85 ? -6.037 11.837 -7.481 1.00 59.78 85 PRO A N 1
ATOM 679 C CA . PRO A 1 85 ? -5.070 12.323 -8.444 1.00 59.78 85 PRO A CA 1
ATOM 680 C C . PRO A 1 85 ? -5.313 11.566 -9.749 1.00 59.78 85 PRO A C 1
ATOM 682 O O . PRO A 1 85 ? -5.762 10.417 -9.724 1.00 59.78 85 PRO A O 1
ATOM 685 N N . ASP A 1 86 ? -5.000 12.168 -10.892 1.00 72.75 86 ASP A N 1
ATOM 686 C CA . ASP A 1 86 ? -4.881 11.387 -12.123 1.00 72.75 86 ASP A CA 1
ATOM 687 C C . ASP A 1 86 ? -3.576 10.579 -12.041 1.00 72.75 86 ASP A C 1
ATOM 689 O O . ASP A 1 86 ? -2.534 10.961 -12.578 1.00 72.75 86 ASP A O 1
ATOM 693 N N . ILE A 1 87 ? -3.635 9.478 -11.283 1.00 76.94 87 ILE A N 1
ATOM 694 C CA . ILE A 1 87 ? -2.491 8.619 -10.954 1.00 76.94 87 ILE A CA 1
ATOM 695 C C . ILE A 1 87 ? -1.807 8.140 -12.239 1.00 76.94 87 ILE A C 1
ATOM 697 O O . ILE A 1 87 ? -0.581 8.096 -12.307 1.00 76.94 87 ILE A O 1
ATOM 701 N N . SER A 1 88 ? -2.594 7.840 -13.275 1.00 75.94 88 SER A N 1
ATOM 702 C CA . SER A 1 88 ? -2.103 7.421 -14.590 1.00 75.94 88 SER A CA 1
ATOM 703 C C . SER A 1 88 ? -1.270 8.515 -15.257 1.00 75.94 88 SER A C 1
ATOM 705 O O . SER A 1 88 ? -0.138 8.262 -15.681 1.00 75.94 88 SER A O 1
ATOM 707 N N . ARG A 1 89 ? -1.792 9.744 -15.333 1.00 79.69 89 ARG A N 1
ATOM 708 C CA . ARG A 1 89 ? -1.083 10.861 -15.968 1.00 79.69 89 ARG A CA 1
ATOM 709 C C . ARG A 1 89 ? 0.199 11.224 -15.231 1.00 79.69 89 ARG A C 1
ATOM 711 O O . ARG A 1 89 ? 1.214 11.465 -15.885 1.00 79.69 89 ARG A O 1
ATOM 718 N N . ASP A 1 90 ? 0.161 11.239 -13.904 1.00 80.12 90 ASP A N 1
ATOM 719 C CA . ASP A 1 90 ? 1.331 11.558 -13.087 1.00 80.12 90 ASP A CA 1
ATOM 720 C C . ASP A 1 90 ? 2.418 10.486 -13.259 1.00 80.12 90 ASP A C 1
ATOM 722 O O . ASP A 1 90 ? 3.579 10.803 -13.514 1.00 80.12 90 ASP A O 1
ATOM 726 N N . MET A 1 91 ? 2.032 9.206 -13.233 1.00 87.25 91 MET A N 1
ATOM 727 C CA . MET A 1 91 ? 2.960 8.078 -13.345 1.00 87.25 91 MET A CA 1
ATOM 728 C C . MET A 1 91 ? 3.556 7.908 -14.753 1.00 87.25 91 MET A C 1
ATOM 730 O O . MET A 1 91 ? 4.640 7.341 -14.909 1.00 87.25 91 MET A O 1
ATOM 734 N N . LYS A 1 92 ? 2.903 8.408 -15.811 1.00 85.44 92 LYS A N 1
ATOM 735 C CA . LYS A 1 92 ? 3.474 8.390 -17.173 1.00 85.44 92 LYS A CA 1
ATOM 736 C C . LYS A 1 92 ? 4.812 9.123 -17.265 1.00 85.44 92 LYS A C 1
ATOM 738 O O . LYS A 1 92 ? 5.655 8.691 -18.041 1.00 85.44 92 LYS A O 1
ATOM 743 N N . LYS A 1 93 ? 5.003 10.181 -16.474 1.00 88.56 93 LYS A N 1
ATOM 744 C CA . LYS A 1 93 ? 6.202 11.035 -16.500 1.00 88.56 93 LYS A CA 1
ATOM 745 C C . LYS A 1 93 ? 7.303 10.595 -15.534 1.00 88.56 93 LYS A C 1
ATOM 747 O O . LYS A 1 93 ? 8.368 11.194 -15.543 1.00 88.56 93 LYS A O 1
ATOM 752 N N . MET A 1 94 ? 7.031 9.599 -14.695 1.00 91.56 94 MET A N 1
ATOM 753 C CA . MET A 1 94 ? 7.941 9.150 -13.646 1.00 91.56 94 MET A CA 1
ATOM 754 C C . MET A 1 94 ? 8.743 7.922 -14.093 1.00 91.56 94 MET A C 1
ATOM 756 O O . MET A 1 94 ? 8.214 7.026 -14.758 1.00 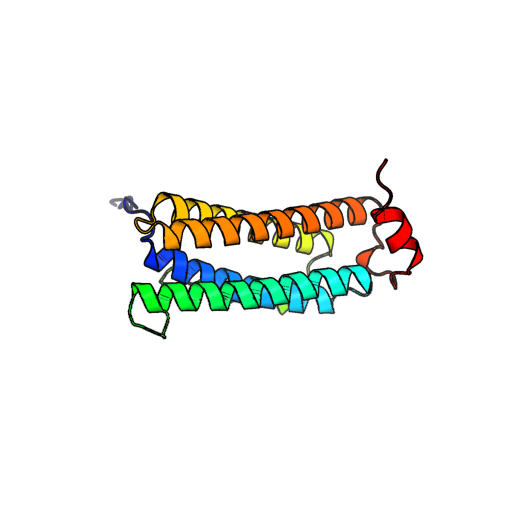91.56 94 MET A O 1
ATOM 760 N N . THR A 1 95 ? 9.999 7.869 -13.662 1.00 94.75 95 THR A N 1
ATOM 761 C CA . THR A 1 95 ? 10.874 6.689 -13.715 1.00 94.75 95 THR A CA 1
ATOM 762 C C . THR A 1 95 ? 10.423 5.615 -12.718 1.00 94.75 95 THR A C 1
ATOM 764 O O . THR A 1 95 ? 9.764 5.922 -11.721 1.00 94.75 95 THR A O 1
ATOM 767 N N . HIS A 1 96 ? 10.820 4.354 -12.920 1.00 95.00 96 HIS A N 1
ATOM 768 C CA . HIS A 1 96 ? 10.537 3.266 -11.968 1.00 95.00 96 HIS A CA 1
ATOM 769 C C . HIS A 1 96 ? 11.019 3.585 -10.542 1.00 95.00 96 HIS A C 1
ATOM 771 O O . HIS A 1 96 ? 10.280 3.385 -9.578 1.00 95.00 96 HIS A O 1
ATOM 777 N N . THR A 1 97 ? 12.198 4.197 -10.411 1.00 95.94 97 THR A N 1
ATOM 778 C CA . THR A 1 97 ? 12.762 4.662 -9.135 1.00 95.94 97 THR A CA 1
ATOM 779 C C . THR A 1 97 ? 11.869 5.685 -8.433 1.00 95.94 97 THR A C 1
ATOM 781 O O . THR A 1 97 ? 11.642 5.596 -7.224 1.00 95.94 97 THR A O 1
ATOM 784 N N . GLU A 1 98 ? 11.350 6.677 -9.158 1.00 96.12 98 GLU A N 1
ATOM 785 C CA . GLU A 1 98 ? 10.458 7.690 -8.582 1.00 96.12 98 GLU A CA 1
ATOM 786 C C . GLU A 1 98 ? 9.117 7.090 -8.156 1.00 96.12 98 GLU A C 1
ATOM 788 O O . GLU A 1 98 ? 8.574 7.478 -7.116 1.00 96.12 98 GLU A O 1
ATOM 793 N N . ILE A 1 99 ? 8.597 6.136 -8.935 1.00 96.00 99 ILE A N 1
ATOM 794 C CA . ILE A 1 99 ? 7.342 5.442 -8.635 1.00 96.00 99 ILE A CA 1
ATOM 795 C C . ILE A 1 99 ? 7.505 4.587 -7.375 1.00 96.00 99 ILE A C 1
ATOM 797 O O . ILE A 1 99 ? 6.685 4.713 -6.469 1.00 96.00 99 ILE A O 1
ATOM 801 N N . LEU A 1 100 ? 8.592 3.818 -7.248 1.00 96.69 100 LEU A N 1
ATOM 802 C CA . LEU A 1 100 ? 8.894 3.040 -6.039 1.00 96.69 100 LEU A CA 1
ATOM 803 C C . LEU A 1 100 ? 9.066 3.924 -4.802 1.00 96.69 100 LEU A C 1
ATOM 805 O O . LEU A 1 100 ? 8.478 3.652 -3.760 1.00 96.69 100 LEU A O 1
ATOM 809 N N . LYS A 1 101 ? 9.812 5.031 -4.907 1.00 97.50 101 LYS A N 1
ATOM 810 C CA . LYS A 1 101 ? 9.949 5.986 -3.793 1.00 97.50 101 LYS A CA 1
ATOM 811 C C . LYS A 1 101 ? 8.602 6.575 -3.374 1.00 97.50 101 LYS A C 1
ATOM 813 O O . LYS A 1 101 ? 8.410 6.880 -2.200 1.00 97.50 101 LYS A O 1
ATOM 818 N N . LYS A 1 102 ? 7.684 6.785 -4.322 1.00 96.44 102 LYS A N 1
ATOM 819 C CA . LYS A 1 102 ? 6.318 7.227 -4.022 1.00 96.44 102 LYS A CA 1
ATOM 820 C C . LYS A 1 102 ? 5.509 6.119 -3.346 1.00 96.44 102 LYS A C 1
ATOM 822 O O . LYS A 1 102 ? 4.865 6.427 -2.352 1.00 96.44 102 LYS A O 1
ATOM 827 N N . ALA A 1 103 ? 5.598 4.883 -3.832 1.00 96.62 103 ALA A N 1
ATOM 828 C CA . ALA A 1 103 ? 4.952 3.715 -3.236 1.00 96.62 103 ALA A CA 1
ATOM 829 C C . ALA A 1 103 ? 5.363 3.537 -1.765 1.00 96.62 103 ALA A C 1
ATOM 831 O O . ALA A 1 103 ? 4.520 3.554 -0.882 1.00 96.62 103 ALA A O 1
ATOM 832 N N . ILE A 1 104 ? 6.669 3.550 -1.478 1.00 98.31 104 ILE A N 1
ATOM 833 C CA . ILE A 1 104 ? 7.205 3.448 -0.108 1.00 98.31 104 ILE A CA 1
ATOM 834 C C . ILE A 1 104 ? 6.639 4.542 0.810 1.00 98.31 104 ILE A C 1
ATOM 836 O O . ILE A 1 104 ? 6.271 4.263 1.947 1.00 98.31 104 ILE A O 1
ATOM 840 N N . ARG A 1 105 ? 6.536 5.787 0.326 1.00 97.38 105 ARG A N 1
ATOM 841 C CA . ARG A 1 105 ? 5.923 6.874 1.108 1.00 97.38 105 ARG A CA 1
ATOM 842 C C . ARG A 1 105 ? 4.431 6.653 1.346 1.00 97.38 105 ARG A C 1
ATOM 844 O O . ARG A 1 105 ? 3.941 7.017 2.409 1.00 97.38 105 ARG A O 1
ATOM 851 N N . MET A 1 106 ? 3.712 6.090 0.373 1.00 95.25 106 MET A N 1
ATOM 852 C CA . MET A 1 106 ? 2.299 5.749 0.545 1.00 95.25 106 MET A CA 1
ATOM 853 C C . MET A 1 106 ? 2.126 4.734 1.679 1.00 95.25 106 MET A C 1
ATOM 855 O O . MET A 1 106 ? 1.301 4.993 2.557 1.00 95.25 106 MET A O 1
ATOM 859 N N . GLU A 1 107 ? 2.975 3.703 1.727 1.00 97.94 107 GLU A N 1
ATOM 860 C CA . GLU A 1 107 ? 2.986 2.712 2.813 1.00 97.94 107 GLU A CA 1
ATOM 861 C C . GLU A 1 107 ? 3.338 3.326 4.168 1.00 97.94 107 GLU A C 1
ATOM 863 O O . GLU A 1 107 ? 2.658 3.104 5.166 1.00 97.94 107 GLU A O 1
ATOM 868 N N . GLU A 1 108 ? 4.359 4.185 4.228 1.00 97.88 108 GLU A N 1
ATOM 869 C CA . GLU A 1 108 ? 4.725 4.892 5.463 1.00 97.88 108 GLU A CA 1
ATOM 870 C C . GLU A 1 108 ? 3.584 5.759 6.009 1.00 97.88 108 GLU A C 1
ATOM 872 O O . GLU A 1 108 ? 3.366 5.827 7.224 1.00 97.88 108 GLU A O 1
ATOM 877 N N . GLU A 1 109 ? 2.840 6.418 5.123 1.00 95.12 109 GLU A N 1
ATOM 878 C CA . GLU A 1 109 ? 1.662 7.188 5.500 1.00 95.12 109 GLU A CA 1
ATOM 879 C C . GLU A 1 109 ? 0.512 6.294 5.985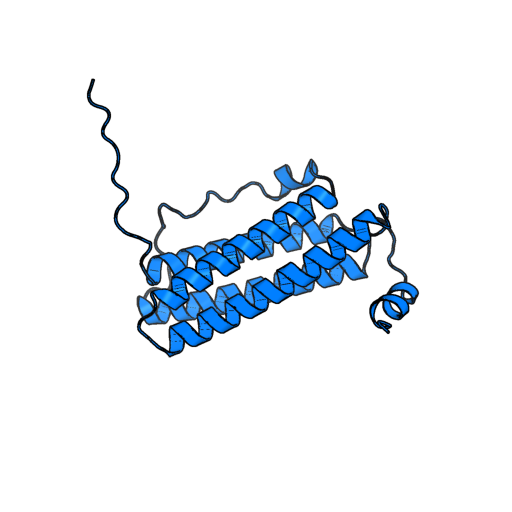 1.00 95.12 109 GLU A C 1
ATOM 881 O O . GLU A 1 109 ? -0.181 6.693 6.924 1.00 95.12 109 GLU A O 1
ATOM 886 N N . SER A 1 110 ? 0.295 5.120 5.377 1.00 94.75 110 SER A N 1
ATOM 887 C CA . SER A 1 110 ? -0.718 4.145 5.820 1.00 94.75 110 SER A CA 1
ATOM 888 C C . SER A 1 110 ? -0.366 3.585 7.199 1.00 94.75 110 SER A C 1
ATOM 890 O O . SER A 1 110 ? -1.174 3.689 8.123 1.00 94.75 110 SER A O 1
ATOM 892 N N . ILE A 1 111 ? 0.883 3.148 7.400 1.00 97.69 111 ILE A N 1
ATOM 893 C CA . ILE A 1 111 ? 1.402 2.692 8.702 1.00 97.69 111 ILE A CA 1
ATOM 894 C C . ILE A 1 111 ? 1.157 3.752 9.775 1.00 97.69 111 ILE A C 1
ATOM 896 O O . ILE A 1 111 ? 0.641 3.451 10.852 1.00 97.69 111 ILE A O 1
ATOM 900 N N . LYS A 1 112 ? 1.511 5.011 9.493 1.00 95.94 112 LYS A N 1
ATOM 901 C CA . LYS A 1 112 ? 1.336 6.103 10.453 1.00 95.94 112 LYS A CA 1
ATOM 902 C C . LYS A 1 112 ? -0.139 6.354 10.764 1.00 95.94 112 LYS A C 1
ATOM 904 O O . LYS A 1 112 ? -0.482 6.558 11.928 1.00 95.94 112 LYS A O 1
ATOM 909 N N . LEU A 1 113 ? -1.002 6.328 9.749 1.00 92.62 113 LEU A N 1
ATOM 910 C CA . LEU A 1 113 ? -2.443 6.501 9.921 1.00 92.62 113 LEU A CA 1
ATOM 911 C C . LEU A 1 113 ? -3.024 5.407 10.825 1.00 92.62 113 LEU A C 1
ATOM 913 O O . LEU A 1 113 ? -3.743 5.719 11.777 1.00 92.62 113 LEU A O 1
ATOM 917 N N . TYR A 1 114 ? -2.680 4.144 10.574 1.00 94.81 114 TYR A N 1
ATOM 918 C CA . TYR A 1 114 ? -3.154 3.017 11.375 1.00 94.81 114 TYR A CA 1
ATOM 919 C C . TYR A 1 114 ? -2.564 3.011 12.779 1.00 94.81 114 TYR A C 1
ATOM 921 O O . TYR A 1 114 ? -3.284 2.732 13.737 1.00 94.81 114 TYR A O 1
ATOM 929 N N . GLN A 1 115 ? -1.313 3.439 12.944 1.00 95.19 115 GLN A N 1
ATOM 930 C CA . GLN A 1 115 ? -0.708 3.627 14.259 1.00 95.19 115 GLN A CA 1
ATOM 931 C C . GLN A 1 115 ? -1.429 4.707 15.073 1.00 95.19 115 GLN A C 1
ATOM 933 O O . GLN A 1 115 ? -1.661 4.539 16.275 1.00 95.19 115 GLN A O 1
ATOM 938 N N . ASP A 1 116 ? -1.794 5.818 14.437 1.00 91.06 116 ASP A N 1
ATOM 939 C CA . ASP A 1 116 ? -2.561 6.881 15.081 1.00 91.06 116 ASP A CA 1
ATOM 940 C C . ASP A 1 116 ? -3.987 6.421 15.411 1.00 91.06 116 ASP A C 1
ATOM 942 O O . ASP A 1 116 ? -4.499 6.757 16.482 1.00 91.06 116 ASP A O 1
ATOM 946 N N . GLY A 1 117 ? -4.601 5.608 14.546 1.00 88.94 117 GLY A N 1
ATOM 947 C CA . GLY A 1 117 ? -5.87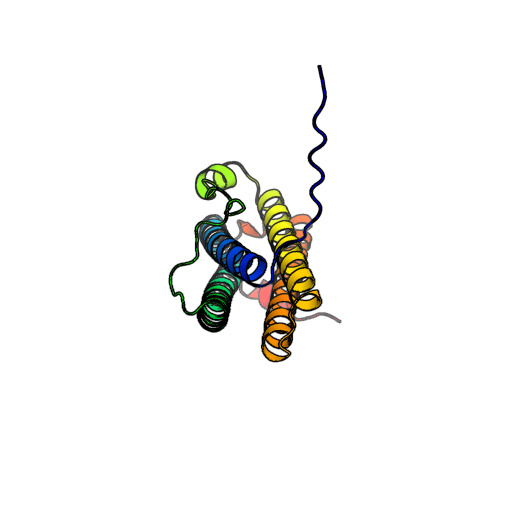6 4.940 14.808 1.00 88.94 117 GLY A CA 1
ATOM 948 C C . GLY A 1 117 ? -5.804 4.013 16.012 1.00 88.94 117 GLY A C 1
ATOM 949 O O . GLY A 1 117 ? -6.612 4.134 16.930 1.00 88.94 117 GLY A O 1
ATOM 950 N N . TYR A 1 118 ? -4.790 3.150 16.051 1.00 92.38 118 TYR A N 1
ATOM 951 C CA . TYR A 1 118 ? -4.558 2.188 17.123 1.00 92.38 118 TYR A CA 1
ATOM 952 C C . TYR A 1 118 ? -4.465 2.886 18.483 1.00 92.38 118 TYR A C 1
ATOM 954 O O . TYR A 1 118 ? -5.133 2.496 19.435 1.00 92.38 118 TYR A O 1
ATOM 962 N N . LYS A 1 119 ? -3.695 3.978 18.569 1.00 91.38 119 LYS A N 1
ATOM 963 C CA . LYS A 1 119 ? -3.528 4.759 19.809 1.00 91.38 119 LYS A CA 1
ATOM 964 C C . LYS A 1 119 ? -4.820 5.428 20.293 1.00 91.38 119 LYS A C 1
ATOM 966 O O . LYS A 1 119 ? -4.896 5.822 21.454 1.00 91.38 119 LYS A O 1
ATOM 971 N N . ARG A 1 120 ? -5.803 5.624 19.409 1.00 87.06 120 ARG A N 1
ATOM 972 C CA . ARG A 1 120 ? -7.053 6.356 19.683 1.00 87.06 120 ARG A CA 1
ATOM 973 C C . ARG A 1 120 ? -8.272 5.445 19.818 1.00 87.06 120 ARG A C 1
ATOM 975 O O . ARG A 1 120 ? -9.283 5.888 20.363 1.00 87.06 120 ARG A O 1
ATOM 982 N N . ALA A 1 121 ? -8.198 4.221 19.307 1.00 84.88 121 ALA A N 1
ATOM 983 C CA . ALA A 1 121 ? -9.277 3.248 19.357 1.00 84.88 121 ALA A CA 1
ATOM 984 C C . ALA A 1 121 ? -9.513 2.770 20.797 1.00 84.88 121 ALA A C 1
ATOM 986 O O . ALA A 1 121 ? -8.582 2.388 21.512 1.00 84.88 121 ALA A O 1
ATOM 987 N N . ARG A 1 122 ? -10.777 2.801 21.230 1.00 84.69 122 ARG A N 1
ATOM 988 C CA . ARG A 1 122 ? -11.172 2.363 22.577 1.00 84.69 122 ARG A CA 1
ATOM 989 C C . ARG A 1 122 ? -11.374 0.854 22.599 1.00 84.69 122 ARG A C 1
ATOM 991 O O . ARG A 1 122 ? -10.897 0.176 23.510 1.00 84.69 122 ARG A O 1
ATOM 998 N N . GLU A 1 123 ? -12.023 0.343 21.564 1.00 85.75 123 GLU A N 1
ATOM 999 C CA . GLU A 1 123 ? -12.345 -1.061 21.383 1.00 85.75 123 GLU A CA 1
ATOM 1000 C C . GLU A 1 123 ? -11.080 -1.871 21.070 1.00 85.75 123 GLU A C 1
ATOM 1002 O O . GLU A 1 123 ? -10.309 -1.554 20.161 1.00 85.75 123 GLU A O 1
ATOM 1007 N N . GLU A 1 124 ? -10.871 -2.952 21.819 1.00 89.12 124 GLU A N 1
ATOM 1008 C CA . GLU A 1 124 ? -9.740 -3.862 21.612 1.00 89.12 124 GLU A CA 1
ATOM 1009 C C . GLU A 1 124 ? -9.804 -4.553 20.241 1.00 89.12 124 GLU A C 1
ATOM 1011 O O . GLU A 1 124 ? -8.776 -4.753 19.599 1.00 89.12 124 GLU A O 1
ATOM 1016 N N . SER A 1 125 ? -11.008 -4.879 19.761 1.00 85.31 125 SER A N 1
ATOM 1017 C CA . SER A 1 125 ? -11.221 -5.459 18.429 1.00 85.31 125 SER A CA 1
ATOM 1018 C C . SER A 1 125 ? -10.706 -4.538 17.321 1.00 85.31 125 SER A C 1
ATOM 1020 O O . SER A 1 125 ? -9.964 -4.982 16.448 1.00 85.31 125 SER A O 1
ATOM 1022 N N . VAL A 1 126 ? -11.013 -3.241 17.403 1.00 87.06 126 VAL A N 1
ATOM 1023 C CA . VAL A 1 126 ? -10.541 -2.229 16.447 1.00 87.06 126 VAL A CA 1
ATOM 1024 C C . VAL A 1 126 ? -9.021 -2.074 16.526 1.00 87.06 126 VAL A C 1
ATOM 1026 O O . VAL A 1 126 ? -8.355 -2.016 15.493 1.00 87.06 126 VAL A O 1
ATOM 1029 N N . ARG A 1 127 ? -8.442 -2.074 17.736 1.00 92.06 127 ARG A N 1
ATOM 1030 C CA . ARG A 1 127 ? -6.980 -2.046 17.918 1.00 92.06 127 ARG A CA 1
ATOM 1031 C C . ARG A 1 127 ? -6.292 -3.251 17.273 1.00 92.06 127 ARG A C 1
ATOM 1033 O O . ARG A 1 127 ? -5.302 -3.066 16.571 1.00 92.06 127 ARG A O 1
ATOM 1040 N N . LYS A 1 128 ? -6.828 -4.461 17.435 1.00 93.06 128 LYS A N 1
ATOM 1041 C CA . LYS A 1 128 ? -6.272 -5.668 16.801 1.00 93.06 128 LYS A CA 1
ATOM 1042 C C . LYS A 1 128 ? -6.273 -5.577 15.278 1.00 93.06 128 LYS A C 1
ATOM 1044 O O . LYS A 1 128 ? -5.250 -5.865 14.667 1.00 93.06 128 LYS A O 1
ATOM 1049 N N . ILE A 1 129 ? -7.373 -5.124 14.677 1.00 92.75 129 ILE A N 1
ATOM 1050 C CA . ILE A 1 129 ? -7.463 -4.992 13.216 1.00 92.75 129 ILE A CA 1
ATOM 1051 C C . ILE A 1 129 ? -6.510 -3.908 12.698 1.00 92.75 129 ILE A C 1
ATOM 1053 O O . ILE A 1 129 ? -5.801 -4.128 11.723 1.00 92.75 129 ILE A O 1
ATOM 1057 N N . LEU A 1 130 ? -6.421 -2.759 13.370 1.00 93.12 130 LEU A N 1
ATOM 1058 C CA . LEU A 1 130 ? -5.468 -1.712 12.984 1.00 93.12 130 LEU A CA 1
ATOM 1059 C C . LEU A 1 130 ? -4.012 -2.169 13.129 1.00 93.12 130 LEU A C 1
ATOM 1061 O O . LEU A 1 130 ? -3.174 -1.787 12.318 1.00 93.12 130 LEU A O 1
ATOM 1065 N N . SER A 1 131 ? -3.706 -2.996 14.133 1.00 96.38 131 SER A N 1
ATOM 1066 C CA . SER A 1 131 ? -2.384 -3.618 14.259 1.00 96.38 131 SER A CA 1
ATOM 1067 C C . SER A 1 131 ? -2.090 -4.581 13.121 1.00 96.38 131 SER A C 1
ATOM 1069 O O . SER A 1 131 ? -0.999 -4.530 12.566 1.00 96.38 131 SER A O 1
ATOM 1071 N N . TYR A 1 132 ? -3.067 -5.409 12.759 1.00 95.88 132 TYR A N 1
ATOM 1072 C CA . TYR A 1 132 ? -2.967 -6.316 11.623 1.00 95.88 132 TYR A CA 1
ATOM 1073 C C . TYR A 1 132 ? -2.664 -5.549 10.328 1.00 95.88 132 TYR A C 1
ATOM 1075 O O . TYR A 1 132 ? -1.656 -5.831 9.690 1.00 95.88 132 TYR A O 1
ATOM 1083 N N . LEU A 1 133 ? -3.439 -4.505 10.010 1.00 96.62 133 LEU A N 1
ATOM 1084 C CA . LEU A 1 133 ? -3.201 -3.668 8.826 1.00 96.62 133 LEU A CA 1
ATOM 1085 C C . LEU A 1 133 ? -1.808 -3.021 8.848 1.00 96.62 133 LEU A C 1
ATOM 1087 O O . LEU A 1 133 ? -1.080 -3.100 7.868 1.00 96.62 133 LEU A O 1
ATOM 1091 N N . MET A 1 134 ? -1.375 -2.457 9.986 1.00 97.44 134 MET A N 1
ATOM 1092 C CA . MET A 1 134 ? -0.017 -1.905 10.114 1.00 97.44 134 MET A CA 1
ATOM 1093 C C . MET A 1 134 ? 1.086 -2.907 9.764 1.00 97.44 134 MET A C 1
ATOM 1095 O O . MET A 1 134 ? 2.133 -2.492 9.267 1.00 97.44 134 MET A O 1
ATOM 1099 N N . ASP A 1 135 ? 0.914 -4.183 10.101 1.00 98.12 135 ASP A N 1
ATOM 1100 C CA . ASP A 1 135 ? 1.932 -5.201 9.853 1.00 98.12 135 ASP A CA 1
ATOM 1101 C C . ASP A 1 135 ? 1.982 -5.607 8.374 1.00 98.12 135 ASP A C 1
ATOM 1103 O O . ASP A 1 135 ? 3.086 -5.783 7.850 1.00 98.12 135 ASP A O 1
ATOM 1107 N N . PHE A 1 136 ? 0.839 -5.628 7.678 1.00 97.69 136 PHE A N 1
ATOM 1108 C CA . PHE A 1 136 ? 0.796 -5.769 6.218 1.00 97.69 136 PHE A CA 1
ATOM 1109 C C . PHE A 1 136 ? 1.515 -4.616 5.516 1.00 97.69 136 PHE A C 1
ATOM 1111 O O . PHE A 1 136 ? 2.449 -4.863 4.753 1.00 97.69 136 PHE A O 1
ATOM 1118 N N . GLU A 1 137 ? 1.212 -3.363 5.875 1.00 98.00 137 GLU A N 1
ATOM 1119 C CA . GLU A 1 137 ? 1.852 -2.211 5.219 1.00 98.00 137 GLU A CA 1
ATOM 1120 C C . GLU A 1 137 ?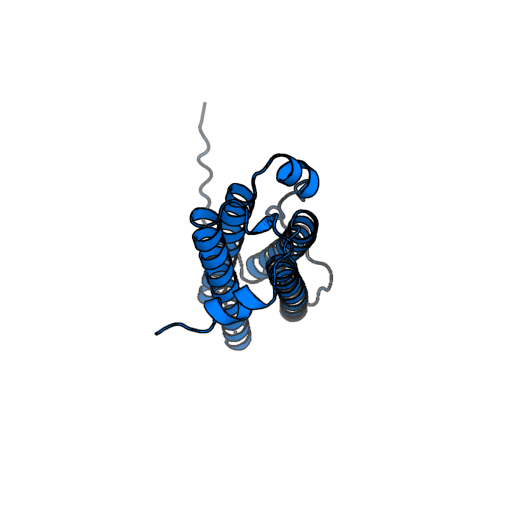 3.366 -2.150 5.461 1.00 98.00 137 GLU A C 1
ATOM 1122 O O . GLU A 1 137 ? 4.141 -1.702 4.611 1.00 98.00 137 GLU A O 1
ATOM 1127 N N . LYS A 1 138 ? 3.843 -2.634 6.617 1.00 98.50 138 LYS A N 1
ATOM 1128 C CA . LYS A 1 138 ? 5.288 -2.808 6.846 1.00 98.50 138 LYS A CA 1
ATOM 1129 C C . LYS A 1 138 ? 5.880 -3.848 5.895 1.00 98.50 138 LYS A C 1
ATOM 1131 O O . LYS A 1 138 ? 6.983 -3.630 5.392 1.00 98.50 138 LYS A O 1
ATOM 1136 N N . GLY A 1 139 ? 5.171 -4.949 5.646 1.00 98.25 139 GLY A N 1
ATOM 1137 C CA . GLY A 1 139 ? 5.556 -5.976 4.676 1.00 98.25 139 GLY A CA 1
ATOM 1138 C C . GLY A 1 139 ? 5.598 -5.445 3.240 1.00 98.25 139 GLY A C 1
ATOM 1139 O O . GLY A 1 139 ? 6.592 -5.657 2.534 1.00 98.25 139 GLY A O 1
ATOM 1140 N N . HIS A 1 140 ? 4.583 -4.678 2.830 1.00 98.25 140 HIS A N 1
ATOM 1141 C CA . HIS A 1 140 ? 4.556 -3.980 1.541 1.00 98.25 140 HIS A CA 1
ATOM 1142 C C . HIS A 1 140 ? 5.752 -3.034 1.411 1.00 98.25 140 HIS A C 1
ATOM 1144 O O . HIS A 1 140 ? 6.530 -3.119 0.454 1.00 98.25 140 HIS A O 1
ATOM 1150 N N . LYS A 1 141 ? 5.970 -2.182 2.420 1.00 98.56 141 LYS A N 1
ATOM 1151 C CA . LYS A 1 141 ? 7.098 -1.247 2.469 1.00 98.56 141 LYS A CA 1
ATOM 1152 C C . LYS A 1 141 ? 8.443 -1.957 2.321 1.00 98.56 141 LYS A C 1
ATOM 1154 O O . LYS A 1 141 ? 9.299 -1.484 1.566 1.00 98.56 141 LYS A O 1
ATOM 1159 N N . GLU A 1 142 ? 8.655 -3.048 3.052 1.00 98.38 142 GLU A N 1
ATOM 1160 C CA . GLU A 1 142 ? 9.899 -3.819 3.000 1.00 98.38 142 GLU A CA 1
ATOM 1161 C C . GLU A 1 142 ? 10.114 -4.397 1.596 1.00 98.38 142 GLU A C 1
ATOM 1163 O O . GLU A 1 142 ? 11.170 -4.180 0.998 1.00 98.38 142 GLU A O 1
ATOM 1168 N N . THR A 1 143 ? 9.080 -5.013 1.018 1.00 97.38 143 THR A N 1
ATOM 1169 C CA . THR A 1 143 ? 9.104 -5.547 -0.354 1.00 97.38 143 THR A CA 1
ATOM 1170 C C . THR A 1 143 ? 9.485 -4.466 -1.370 1.00 97.38 143 THR A C 1
ATOM 1172 O O . THR A 1 143 ? 10.406 -4.645 -2.167 1.00 97.38 143 THR A O 1
ATOM 1175 N N . LEU A 1 144 ? 8.846 -3.296 -1.312 1.00 98.12 144 LEU A N 1
ATOM 1176 C CA . LEU A 1 144 ? 9.121 -2.175 -2.220 1.00 98.12 144 LEU A CA 1
ATOM 1177 C C . LEU A 1 144 ? 10.521 -1.584 -2.013 1.00 98.12 144 LEU A C 1
ATOM 1179 O O . LEU A 1 144 ? 11.169 -1.147 -2.965 1.00 98.12 144 LEU A O 1
ATOM 1183 N N . THR A 1 145 ? 11.009 -1.581 -0.773 1.00 97.69 145 THR A N 1
ATOM 1184 C CA . THR A 1 145 ? 12.368 -1.138 -0.441 1.00 97.69 145 THR A CA 1
ATOM 1185 C C . THR A 1 145 ? 13.412 -2.090 -1.022 1.00 97.69 145 THR A C 1
ATOM 1187 O O . THR A 1 145 ? 14.446 -1.638 -1.519 1.00 97.69 145 THR A O 1
ATOM 1190 N N . GLN A 1 146 ? 13.150 -3.397 -1.003 1.00 95.81 146 GLN A N 1
ATOM 1191 C CA . GLN A 1 146 ? 14.008 -4.397 -1.637 1.00 95.81 146 GLN A CA 1
ATOM 1192 C C . GLN A 1 146 ? 14.013 -4.250 -3.161 1.00 95.81 146 GLN A C 1
ATOM 1194 O O . GLN A 1 146 ? 15.092 -4.232 -3.754 1.00 95.81 146 GLN A O 1
ATOM 1199 N N . GLU A 1 147 ? 12.851 -4.035 -3.785 1.00 94.94 147 GLU A N 1
ATOM 1200 C CA . GLU A 1 147 ? 12.762 -3.741 -5.223 1.00 94.94 147 GLU A CA 1
ATOM 1201 C C . GLU A 1 147 ? 13.538 -2.473 -5.601 1.00 94.94 147 GLU A C 1
ATOM 1203 O O . GLU A 1 147 ? 14.261 -2.458 -6.594 1.00 94.94 147 GLU A O 1
ATOM 1208 N N . LEU A 1 148 ? 13.462 -1.418 -4.783 1.00 96.19 148 LEU A N 1
ATOM 1209 C CA . LEU A 1 148 ? 14.222 -0.185 -5.007 1.00 96.19 148 LEU A CA 1
ATOM 1210 C C . LEU A 1 148 ? 15.736 -0.414 -4.910 1.00 96.19 148 LEU A C 1
ATOM 1212 O O . LEU A 1 148 ? 16.493 0.128 -5.718 1.00 96.19 148 LEU A O 1
ATOM 1216 N N . LYS A 1 149 ? 16.185 -1.219 -3.940 1.00 94.81 149 LYS A N 1
ATOM 1217 C CA . LYS A 1 149 ? 17.598 -1.607 -3.817 1.00 94.81 149 LYS A CA 1
ATOM 1218 C C . LYS A 1 149 ? 18.049 -2.415 -5.032 1.00 94.81 149 LYS A C 1
ATOM 1220 O O . LYS A 1 149 ? 19.134 -2.153 -5.545 1.00 94.81 149 LYS A O 1
ATOM 1225 N N . LEU A 1 150 ? 17.238 -3.360 -5.505 1.00 92.06 150 LEU A N 1
ATOM 1226 C CA . LEU A 1 150 ? 17.567 -4.164 -6.680 1.00 92.06 150 LEU A CA 1
ATOM 1227 C C . LEU A 1 150 ? 17.629 -3.302 -7.942 1.00 92.06 150 LEU A C 1
ATOM 1229 O O . LEU A 1 150 ? 18.640 -3.332 -8.630 1.00 92.06 150 LEU A O 1
ATOM 1233 N N . LEU A 1 151 ? 16.634 -2.445 -8.174 1.00 92.00 151 LEU A N 1
ATOM 1234 C CA . LEU A 1 151 ? 16.617 -1.513 -9.305 1.00 92.00 151 LEU A CA 1
ATOM 1235 C C . LEU A 1 151 ? 17.831 -0.569 -9.312 1.00 92.00 151 LEU A C 1
ATOM 1237 O O . LEU A 1 151 ? 18.315 -0.184 -10.370 1.00 92.00 151 LEU A O 1
ATOM 1241 N N . SER A 1 152 ? 18.351 -0.197 -8.137 1.00 91.56 152 SER A N 1
ATOM 1242 C CA . SER A 1 152 ? 19.569 0.621 -8.050 1.00 91.56 152 SER A CA 1
ATOM 1243 C C . SER A 1 152 ? 20.846 -0.114 -8.477 1.00 91.56 152 SER A C 1
ATOM 1245 O O . SER A 1 152 ? 21.802 0.537 -8.891 1.00 91.56 152 SER A O 1
ATOM 1247 N N . LYS A 1 153 ? 20.864 -1.449 -8.369 1.00 92.19 153 LYS A N 1
ATOM 1248 C CA . LYS A 1 153 ? 21.979 -2.310 -8.789 1.00 92.19 153 LYS A CA 1
ATOM 1249 C C . LYS A 1 153 ? 21.826 -2.769 -10.237 1.00 92.19 153 LYS A C 1
ATOM 1251 O O . LYS A 1 153 ? 22.812 -2.833 -10.954 1.00 92.19 153 LYS A O 1
ATOM 1256 N N . GLU A 1 154 ? 20.588 -3.032 -10.640 1.00 91.50 154 GLU A N 1
ATOM 1257 C CA . GLU A 1 154 ? 20.186 -3.550 -11.944 1.00 91.50 154 GLU A CA 1
ATOM 1258 C C . GLU A 1 154 ? 19.155 -2.590 -12.572 1.00 91.50 154 GLU A C 1
ATOM 1260 O O . GLU A 1 154 ? 17.946 -2.800 -12.423 1.00 91.50 154 GLU A O 1
ATOM 1265 N N . PRO A 1 155 ? 19.590 -1.507 -13.249 1.00 89.81 155 PRO A N 1
ATOM 1266 C CA . PRO A 1 155 ? 18.692 -0.462 -13.756 1.00 89.81 155 PRO A CA 1
ATOM 1267 C C . PRO A 1 155 ? 17.611 -0.962 -14.723 1.00 89.81 155 PRO A C 1
ATOM 1269 O O . PRO A 1 155 ? 16.512 -0.408 -14.748 1.00 89.81 155 PRO A O 1
ATOM 1272 N N . ASP A 1 156 ? 17.893 -2.043 -15.453 1.00 89.50 156 ASP A N 1
ATOM 1273 C CA . ASP A 1 156 ? 16.973 -2.651 -16.420 1.00 89.50 156 ASP A CA 1
ATOM 1274 C C . ASP A 1 156 ? 16.054 -3.714 -15.790 1.00 89.50 156 ASP A C 1
ATOM 1276 O O . ASP A 1 156 ? 15.238 -4.328 -16.482 1.00 89.50 156 ASP A O 1
ATOM 1280 N N . TRP A 1 157 ? 16.146 -3.956 -14.474 1.00 89.94 157 TRP A N 1
ATOM 1281 C CA . TRP A 1 157 ? 15.420 -5.031 -13.785 1.00 89.94 157 TRP A CA 1
ATOM 1282 C C . TRP A 1 157 ? 13.915 -5.012 -14.079 1.00 89.94 157 TRP A C 1
ATOM 1284 O O . TRP A 1 157 ? 13.337 -6.051 -14.405 1.00 89.94 157 TRP A O 1
ATOM 1294 N N . PHE A 1 158 ? 13.292 -3.833 -14.034 1.00 91.19 158 PHE A N 1
ATOM 1295 C CA . PHE A 1 158 ? 11.850 -3.650 -14.249 1.00 91.19 158 PHE A CA 1
ATOM 1296 C C . PHE A 1 158 ? 11.439 -3.774 -15.729 1.00 91.19 158 PHE A C 1
ATOM 1298 O O . PHE A 1 158 ? 10.290 -4.125 -16.024 1.00 91.19 158 PHE A O 1
ATOM 1305 N N . ASP A 1 159 ? 12.372 -3.532 -16.648 1.00 90.62 159 ASP A N 1
ATOM 1306 C CA . ASP A 1 159 ? 12.160 -3.562 -18.098 1.00 90.62 159 ASP A CA 1
ATOM 1307 C C . ASP A 1 159 ? 12.533 -4.914 -18.732 1.00 90.62 159 ASP A C 1
ATOM 1309 O O . ASP A 1 159 ? 12.084 -5.235 -19.834 1.00 90.62 159 ASP A O 1
ATOM 1313 N N . SER A 1 160 ? 13.279 -5.753 -18.010 1.00 87.94 160 SER A N 1
ATOM 1314 C CA . SER A 1 160 ? 13.605 -7.122 -18.415 1.00 87.94 160 SER A CA 1
ATOM 1315 C C . SER A 1 160 ? 12.368 -8.033 -18.486 1.00 87.94 160 SER A C 1
ATOM 1317 O O . SER A 1 160 ? 11.322 -7.754 -17.902 1.00 87.94 160 SER A O 1
ATOM 1319 N N . THR A 1 161 ? 12.468 -9.178 -19.170 1.00 78.50 161 THR A N 1
ATOM 1320 C CA . THR A 1 161 ? 11.368 -10.162 -19.243 1.00 78.50 161 THR A CA 1
ATOM 1321 C C . THR A 1 161 ? 11.132 -10.905 -17.918 1.00 78.50 161 THR A C 1
ATOM 1323 O O . THR A 1 161 ? 10.040 -11.441 -17.707 1.00 78.50 161 THR A O 1
ATOM 1326 N N . GLY A 1 162 ? 12.117 -10.891 -17.010 1.00 64.38 162 GLY A N 1
ATOM 1327 C CA . GLY A 1 162 ? 12.141 -11.660 -15.764 1.00 64.38 162 GLY A CA 1
ATOM 1328 C C . GLY A 1 162 ? 12.251 -13.167 -16.024 1.00 64.38 162 GLY A C 1
ATOM 1329 O O . GLY A 1 162 ? 11.236 -13.833 -16.230 1.00 64.38 162 GLY A O 1
ATOM 1330 N N . SER A 1 163 ? 13.471 -13.719 -16.019 1.00 60.12 163 SER A N 1
ATOM 1331 C CA . SER A 1 163 ? 13.689 -15.171 -16.110 1.00 60.12 163 SER A CA 1
ATOM 1332 C C . SER A 1 163 ? 13.538 -15.852 -14.743 1.00 60.12 163 SER A C 1
ATOM 1334 O O . SER A 1 163 ? 13.745 -15.243 -13.692 1.00 60.12 163 SER A O 1
ATOM 1336 N N . SER A 1 164 ? 13.183 -17.140 -14.751 1.00 55.66 164 SER A N 1
ATOM 1337 C CA . SER A 1 164 ? 13.053 -17.972 -13.545 1.00 55.66 164 SER A CA 1
ATOM 1338 C C . SER A 1 164 ? 14.369 -18.179 -12.783 1.00 55.66 164 SER A C 1
ATOM 1340 O O . SER A 1 164 ? 14.325 -18.534 -11.611 1.00 55.66 164 SER A O 1
ATOM 1342 N N . GLU A 1 165 ? 15.528 -17.922 -13.398 1.00 54.91 165 GLU A N 1
ATOM 1343 C CA . GLU A 1 165 ? 16.842 -17.994 -12.733 1.00 54.91 165 GLU A CA 1
ATOM 1344 C C . GLU A 1 165 ? 16.998 -16.955 -11.612 1.00 54.91 165 GLU A C 1
ATOM 1346 O O . GLU A 1 165 ? 17.584 -17.254 -10.572 1.00 54.91 165 GLU A O 1
ATOM 1351 N N . TRP A 1 166 ? 16.385 -15.774 -11.749 1.00 53.53 166 TRP A N 1
ATOM 1352 C CA . TRP A 1 166 ? 16.405 -14.737 -10.708 1.00 53.53 166 TRP A CA 1
ATOM 1353 C C . TRP A 1 166 ? 15.580 -15.099 -9.466 1.00 53.53 166 TRP A C 1
ATOM 1355 O O . TRP A 1 166 ? 15.877 -14.626 -8.368 1.00 53.53 166 TRP A O 1
ATOM 1365 N N . LEU A 1 167 ? 14.573 -15.972 -9.606 1.00 52.44 167 LEU A N 1
ATOM 1366 C CA . LEU A 1 167 ? 13.838 -16.510 -8.456 1.00 52.44 167 LEU A CA 1
ATOM 1367 C C . LEU A 1 167 ? 14.743 -17.404 -7.599 1.00 52.44 167 LEU A C 1
ATOM 1369 O O . LEU A 1 167 ? 14.602 -17.407 -6.383 1.00 52.44 167 LEU A O 1
ATOM 1373 N N . GLY A 1 168 ? 15.702 -18.107 -8.208 1.00 46.75 168 GLY A N 1
ATOM 1374 C CA . GLY A 1 168 ? 16.668 -18.934 -7.484 1.00 46.75 168 GLY A CA 1
ATOM 1375 C C . GLY A 1 168 ? 17.661 -18.120 -6.651 1.00 46.75 168 GLY A C 1
ATOM 1376 O O . GLY A 1 168 ? 18.011 -18.535 -5.554 1.00 46.75 168 GLY A O 1
ATOM 1377 N N . GLN A 1 169 ? 18.078 -16.939 -7.121 1.00 49.38 169 GLN A N 1
ATOM 1378 C CA . GLN A 1 169 ? 19.097 -16.125 -6.439 1.00 49.38 169 GLN A CA 1
ATOM 1379 C C . GLN A 1 169 ? 18.543 -15.190 -5.347 1.00 49.38 169 GLN A C 1
ATOM 1381 O O . GLN A 1 169 ? 19.286 -14.823 -4.445 1.00 49.38 169 GLN A O 1
ATOM 1386 N N . MET A 1 170 ? 17.252 -14.821 -5.371 1.00 48.78 170 MET A N 1
ATOM 1387 C CA . MET A 1 170 ? 16.645 -13.990 -4.308 1.00 48.78 170 MET A CA 1
ATOM 1388 C C . MET A 1 170 ? 16.254 -14.770 -3.040 1.00 48.78 170 MET A C 1
ATOM 1390 O O . MET A 1 170 ? 16.090 -14.150 -1.993 1.00 48.78 170 MET A O 1
ATOM 1394 N N . PHE A 1 171 ? 16.089 -16.097 -3.118 1.00 46.81 171 PHE A N 1
ATOM 1395 C CA . PHE A 1 171 ? 15.750 -16.949 -1.964 1.00 46.81 171 PHE A CA 1
ATOM 1396 C C . PHE A 1 171 ? 16.963 -17.648 -1.331 1.00 46.81 171 PHE A C 1
ATOM 1398 O O . PHE A 1 171 ? 16.812 -18.311 -0.309 1.00 46.81 171 PHE A O 1
ATOM 1405 N N . ILE A 1 172 ? 18.161 -17.469 -1.895 1.00 38.03 172 ILE A N 1
ATOM 1406 C CA . ILE A 1 172 ? 19.420 -17.898 -1.281 1.00 38.03 172 ILE A CA 1
ATOM 1407 C C . ILE A 1 172 ? 20.053 -16.660 -0.637 1.00 38.03 172 ILE A C 1
ATOM 1409 O O . ILE A 1 172 ? 20.919 -16.000 -1.208 1.00 38.03 172 ILE A O 1
ATOM 1413 N N . GLY A 1 173 ? 19.560 -16.302 0.547 1.00 30.66 173 GLY A N 1
ATOM 1414 C CA . GLY A 1 173 ? 20.392 -15.589 1.516 1.00 30.66 173 GLY A CA 1
ATOM 1415 C C . GLY A 1 173 ? 21.355 -16.581 2.188 1.00 30.66 173 GLY A C 1
ATOM 1416 O O . GLY A 1 173 ? 21.080 -17.781 2.134 1.00 30.66 173 GLY A O 1
ATOM 1417 N N . PRO A 1 174 ? 22.478 -16.117 2.769 1.00 44.09 174 PRO A N 1
ATOM 1418 C CA . PRO A 1 174 ? 23.358 -16.972 3.567 1.00 44.09 174 PRO A CA 1
ATOM 1419 C C . PRO A 1 174 ? 22.628 -17.636 4.741 1.00 44.09 174 PRO A C 1
ATOM 1421 O O . PRO A 1 174 ? 21.646 -17.040 5.245 1.00 44.09 174 PRO A O 1
#

pLDDT: mean 83.65, std 18.63, range [30.66, 98.56]

Foldseek 3Di:
DDDPPPPPPDDDALLRLLLVLLLLLVLLLVLLQLLLVVFQAPVSSVLSNVLSVVSVVLNVVSCVVNCVVPVDSDRPPDPPNPDNPPSNVVCVPDAPLRSLVVSLVSLVVSLVSLVVSLVNDPDPVSNVSSVVSNVSSVVSNVVSVVVSVVCVVVVCNRVDNHDPVVVVVVPDDD

Secondary structure (DSSP, 8-state):
----------PPPHHHHHHHHHHHHHHHHHHHHHHHHH---HHHHHHHHHHHHHHHHHHHHHHHHHHHHHS-SSPP--TT------HHHHHHTS-HHHHHHHHHHHHHHHHHHHHHHHHH--SHHHHHHHHHHHHHHHHHHHHHHHHHHHHHH-TTTTTS---THHHHHHS---

Sequence (174 aa):
MAHKKIKINKGLTPVEIIGLGITKEVNAEAFYRIFAKKVSNRVVKKRLLNIADEEAEHREILKGIYLEMTGEKKIAPNKYLLKKPDISRDMKKMTHTEILKKAIRMEEESIKLYQDGYKRAREESVRKILSYLMDFEKGHKETLTQELKLLSKEPDWFDSTGSSEWLGQMFIGP